Protein AF-A0A849AER4-F1 (afdb_monomer_lite)

Organism: NCBI:txid1656889

Sequence (154 aa):
MSVFVPHAPMLNRLFELQQADDAAIGHESLDRIARRVLQLAEAFENPLVVPVGDSAQRVLGAITLISRGTVEVSTWTCRVASREVLLVGTVAATTIEFETVAGILRSRGASGIYACALHVDTLDPLRDVDTLELIDSPIHNRLTVVDRRGMRPT

pLDDT: mean 76.46, std 18.58, range [28.78, 95.25]

Structure (mmCIF, N/CA/C/O backbone):
data_AF-A0A849AER4-F1
#
_entry.id   AF-A0A849AER4-F1
#
loop_
_atom_site.group_PDB
_atom_site.id
_atom_site.type_symbol
_atom_site.label_atom_id
_atom_site.label_alt_id
_atom_site.label_comp_id
_atom_site.label_asym_id
_atom_site.label_entity_id
_atom_site.label_seq_id
_atom_site.pdbx_PDB_ins_code
_atom_site.Cartn_x
_atom_site.Cartn_y
_atom_site.Cartn_z
_atom_site.occupancy
_atom_site.B_iso_or_equiv
_atom_site.auth_seq_id
_atom_site.auth_comp_id
_atom_site.auth_asym_id
_atom_site.auth_atom_id
_atom_site.pdbx_PDB_model_num
ATOM 1 N N . MET A 1 1 ? 45.397 -1.478 -18.396 1.00 40.09 1 MET A N 1
ATOM 2 C CA . MET A 1 1 ? 44.681 -2.768 -18.502 1.00 40.09 1 MET A CA 1
ATOM 3 C C . MET A 1 1 ? 43.238 -2.535 -18.097 1.00 40.09 1 MET A C 1
ATOM 5 O O . MET A 1 1 ? 42.965 -2.427 -16.911 1.00 40.09 1 MET A O 1
ATOM 9 N N . SER A 1 2 ? 42.339 -2.360 -19.064 1.00 41.19 2 SER A N 1
ATOM 10 C CA . SER A 1 2 ? 40.896 -2.326 -18.819 1.00 41.19 2 SER A CA 1
ATOM 11 C C . SER A 1 2 ? 40.394 -3.765 -18.755 1.00 41.19 2 SER A C 1
ATOM 13 O O . SER A 1 2 ? 40.481 -4.508 -19.731 1.00 41.19 2 SER A O 1
ATOM 15 N N . VAL A 1 3 ? 39.915 -4.181 -17.585 1.00 47.38 3 VAL A N 1
ATOM 16 C CA . VAL A 1 3 ? 39.224 -5.461 -17.435 1.00 47.38 3 VAL A CA 1
ATOM 17 C C . VAL A 1 3 ? 37.831 -5.270 -18.024 1.00 47.38 3 VAL A C 1
ATOM 19 O O . VAL A 1 3 ? 36.973 -4.634 -17.421 1.00 47.38 3 VAL A O 1
ATOM 22 N N . PHE A 1 4 ? 37.634 -5.754 -19.248 1.00 50.41 4 PHE A N 1
ATOM 23 C CA . PHE A 1 4 ? 36.305 -5.900 -19.824 1.00 50.41 4 PHE A CA 1
ATOM 24 C C . PHE A 1 4 ? 35.627 -7.036 -19.056 1.00 50.41 4 PHE A C 1
ATOM 26 O O . PHE A 1 4 ? 36.118 -8.163 -19.086 1.00 50.41 4 PHE A O 1
ATOM 33 N N . VAL A 1 5 ? 34.559 -6.732 -18.319 1.00 57.81 5 VAL A N 1
ATOM 34 C CA . VAL A 1 5 ? 33.720 -7.745 -17.670 1.00 57.81 5 VAL A CA 1
ATOM 35 C C . VAL A 1 5 ? 32.542 -8.003 -18.608 1.00 57.81 5 VAL A C 1
ATOM 37 O O . VAL A 1 5 ? 31.559 -7.262 -18.566 1.00 57.81 5 VAL A O 1
ATOM 40 N N . PRO A 1 6 ? 32.623 -8.991 -19.517 1.00 58.28 6 PRO A N 1
ATOM 41 C CA . PRO A 1 6 ? 31.433 -9.472 -20.186 1.00 58.28 6 PRO A CA 1
ATOM 42 C C . PRO A 1 6 ? 30.602 -10.213 -19.134 1.00 58.28 6 PRO A C 1
ATOM 44 O O . PRO A 1 6 ? 31.153 -10.908 -18.285 1.00 58.28 6 PRO A O 1
ATOM 47 N N . HIS A 1 7 ? 29.281 -10.085 -19.221 1.00 53.94 7 HIS A N 1
ATOM 48 C CA . HIS A 1 7 ? 28.282 -10.691 -18.335 1.00 53.94 7 HIS A CA 1
ATOM 49 C C . HIS A 1 7 ? 27.9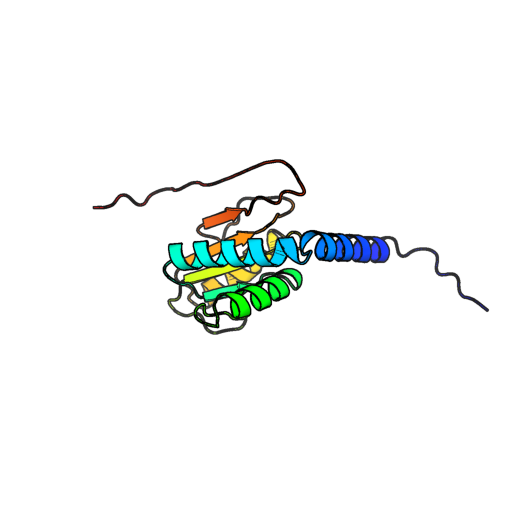82 -9.924 -17.049 1.00 53.94 7 HIS A C 1
ATOM 51 O O . HIS A 1 7 ? 28.506 -10.205 -15.976 1.00 53.94 7 HIS A O 1
ATOM 57 N N . ALA A 1 8 ? 26.959 -9.081 -17.133 1.00 58.62 8 ALA A N 1
ATOM 58 C CA . ALA A 1 8 ? 26.056 -8.939 -16.004 1.00 58.62 8 ALA A CA 1
ATOM 59 C C . ALA A 1 8 ? 24.593 -8.853 -16.488 1.00 58.62 8 ALA A C 1
ATOM 61 O O . ALA A 1 8 ? 23.925 -7.860 -16.230 1.00 58.62 8 ALA A O 1
ATOM 62 N N . PRO A 1 9 ? 24.062 -9.869 -17.205 1.00 66.75 9 PRO A N 1
ATOM 63 C CA . PRO A 1 9 ? 22.661 -9.872 -17.649 1.00 66.75 9 PRO A CA 1
ATOM 64 C C . PRO A 1 9 ? 21.676 -9.706 -16.481 1.00 66.75 9 PRO A C 1
ATOM 66 O O . PRO A 1 9 ? 20.639 -9.072 -16.629 1.00 66.75 9 PRO A O 1
ATOM 69 N N . MET A 1 10 ? 22.032 -10.204 -15.295 1.00 70.75 10 MET A N 1
ATOM 70 C CA . MET A 1 10 ? 21.258 -10.007 -14.067 1.00 70.75 10 MET A CA 1
ATOM 71 C C . MET A 1 10 ? 21.306 -8.557 -13.560 1.00 70.75 10 MET A C 1
ATOM 73 O O . MET A 1 10 ? 20.312 -8.045 -13.059 1.00 70.75 10 MET A O 1
ATOM 77 N N . LEU A 1 11 ? 22.442 -7.881 -13.726 1.00 71.06 11 LEU A N 1
ATOM 78 C CA . LEU A 1 11 ? 22.629 -6.489 -13.319 1.00 71.06 11 LEU A CA 1
ATOM 79 C C . LEU A 1 11 ? 21.927 -5.538 -14.298 1.00 71.06 11 LEU A C 1
ATOM 81 O O . LEU A 1 11 ? 21.280 -4.590 -13.873 1.00 71.06 11 LEU A O 1
ATOM 85 N N . ASN A 1 12 ? 21.967 -5.850 -15.596 1.00 74.06 12 ASN A N 1
ATOM 86 C CA . ASN A 1 12 ? 21.174 -5.156 -16.609 1.00 74.06 12 ASN A CA 1
ATOM 87 C C . ASN A 1 12 ? 19.675 -5.298 -16.326 1.00 74.06 12 ASN A C 1
ATOM 89 O O . ASN A 1 12 ? 18.966 -4.303 -16.358 1.00 74.06 12 ASN A O 1
ATOM 93 N N . ARG A 1 13 ? 19.210 -6.498 -15.950 1.00 70.19 13 ARG A N 1
ATOM 94 C CA . ARG A 1 13 ? 17.808 -6.713 -15.572 1.00 70.19 13 ARG A CA 1
ATOM 95 C C . ARG A 1 13 ? 17.407 -5.944 -14.310 1.00 70.19 13 ARG A C 1
ATOM 97 O O . ARG A 1 13 ? 16.299 -5.429 -14.246 1.00 70.19 13 ARG A O 1
ATOM 104 N N . LEU A 1 14 ? 18.304 -5.829 -13.327 1.00 70.56 14 LEU A N 1
ATOM 105 C CA . LEU A 1 14 ? 18.090 -4.964 -12.159 1.00 70.56 14 LEU A CA 1
ATOM 106 C C . LEU A 1 14 ? 17.954 -3.489 -12.560 1.00 70.56 14 LEU A C 1
ATOM 108 O O . LEU A 1 14 ? 17.042 -2.818 -12.089 1.00 70.56 14 LEU A O 1
ATOM 112 N N . PHE A 1 15 ? 18.811 -2.995 -13.457 1.00 73.38 15 PHE A N 1
ATOM 113 C CA . PHE A 1 15 ? 18.705 -1.625 -13.961 1.00 73.38 15 PHE A CA 1
ATOM 114 C C . PHE A 1 15 ? 17.438 -1.389 -14.788 1.00 73.38 15 PHE A C 1
ATOM 116 O O . PHE A 1 15 ? 16.834 -0.329 -14.663 1.00 73.38 15 PHE A O 1
ATOM 123 N N . GLU A 1 16 ? 17.017 -2.357 -15.602 1.00 73.50 16 GLU A N 1
ATOM 124 C CA . GLU A 1 16 ? 15.765 -2.291 -16.364 1.00 73.50 16 GLU A CA 1
ATOM 125 C C . GLU A 1 16 ? 14.548 -2.200 -15.435 1.00 73.50 16 GLU A C 1
ATOM 127 O O . GLU A 1 16 ? 13.683 -1.353 -15.651 1.00 73.50 16 GLU A O 1
ATOM 132 N N . LEU A 1 17 ? 14.510 -3.005 -14.365 1.00 66.12 17 LEU A N 1
ATOM 133 C CA . LEU A 1 17 ? 13.456 -2.939 -13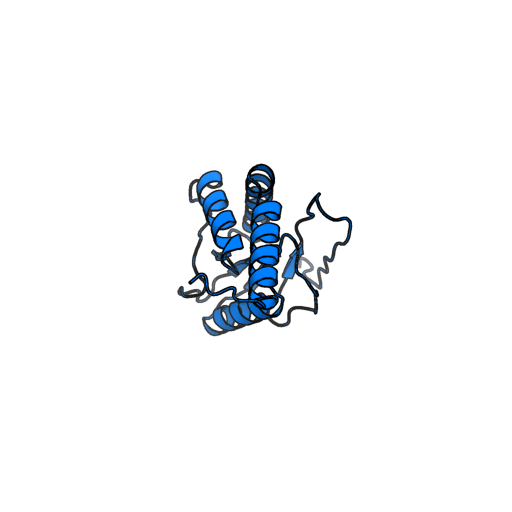.346 1.00 66.12 17 LEU A CA 1
ATOM 134 C C . LEU A 1 17 ? 13.462 -1.589 -12.618 1.00 66.12 17 LEU A C 1
ATOM 136 O O . LEU A 1 17 ? 12.420 -0.956 -12.483 1.00 66.12 17 LEU A O 1
ATOM 140 N N . GLN A 1 18 ? 14.640 -1.097 -12.227 1.00 68.44 18 GLN A N 1
ATOM 141 C CA . GLN A 1 1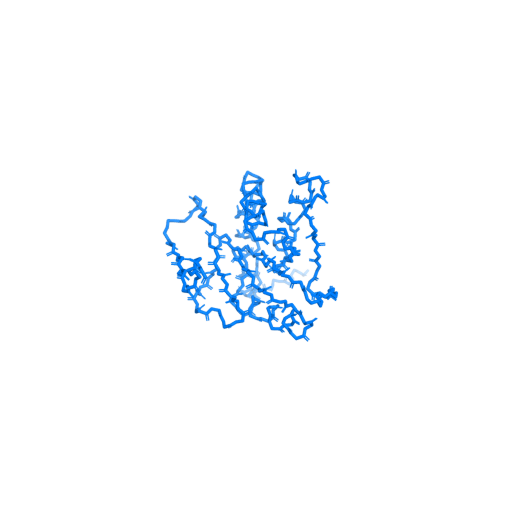8 ? 14.765 0.195 -11.553 1.00 68.44 18 GLN A CA 1
ATOM 142 C C . GLN A 1 18 ? 14.356 1.375 -12.454 1.00 68.44 18 GLN A C 1
ATOM 144 O O . GLN A 1 18 ? 13.734 2.328 -11.990 1.00 68.44 18 GLN A O 1
ATOM 149 N N . GLN A 1 19 ? 14.665 1.318 -13.753 1.00 72.69 19 GLN A N 1
ATOM 150 C CA . GLN A 1 19 ? 14.224 2.334 -14.712 1.00 72.69 19 GLN A CA 1
ATOM 151 C C . GLN A 1 19 ? 12.718 2.269 -14.979 1.00 72.69 19 GLN A C 1
ATOM 153 O O . GLN A 1 19 ? 12.090 3.318 -15.121 1.00 72.69 19 GLN A O 1
ATOM 158 N N . ALA A 1 20 ? 12.131 1.070 -15.038 1.00 65.88 20 ALA A N 1
ATOM 159 C CA . ALA A 1 20 ? 10.685 0.901 -15.164 1.00 65.88 20 ALA A CA 1
ATOM 160 C C . ALA A 1 20 ? 9.945 1.480 -13.946 1.00 65.88 20 ALA A C 1
ATOM 162 O O . ALA A 1 20 ? 8.944 2.178 -14.114 1.00 65.88 20 ALA A O 1
ATOM 163 N N . ASP A 1 21 ? 10.487 1.276 -12.744 1.00 61.88 21 ASP A N 1
ATOM 164 C CA . ASP A 1 21 ? 10.001 1.876 -11.500 1.00 61.88 21 ASP A CA 1
ATOM 165 C C . ASP A 1 21 ? 10.054 3.404 -11.528 1.00 61.88 21 ASP A C 1
ATOM 167 O O . ASP A 1 21 ? 9.051 4.079 -11.280 1.00 61.88 21 ASP A O 1
ATOM 171 N N . ASP A 1 22 ? 11.217 3.965 -11.867 1.00 66.38 22 ASP A N 1
ATOM 172 C CA . ASP A 1 22 ? 11.402 5.414 -11.945 1.00 66.38 22 ASP A CA 1
ATOM 173 C C . ASP A 1 22 ? 10.484 6.042 -13.012 1.00 66.38 22 ASP A C 1
ATOM 175 O O . ASP A 1 22 ? 9.929 7.121 -12.795 1.00 66.38 22 ASP A O 1
ATOM 179 N N . ALA A 1 23 ? 10.265 5.356 -14.140 1.00 65.06 23 ALA A N 1
ATOM 180 C CA . ALA A 1 23 ? 9.360 5.799 -15.200 1.00 65.06 23 ALA A CA 1
ATOM 181 C C . ALA A 1 23 ? 7.877 5.711 -14.794 1.00 65.06 23 ALA A C 1
ATOM 183 O O . ALA A 1 23 ? 7.096 6.618 -15.095 1.00 65.06 23 ALA A O 1
ATOM 184 N N . ALA A 1 24 ? 7.474 4.651 -14.087 1.00 59.94 24 ALA A N 1
ATOM 185 C CA . ALA A 1 24 ? 6.105 4.477 -13.605 1.00 59.94 24 ALA A CA 1
ATOM 186 C C . ALA A 1 24 ? 5.735 5.502 -12.519 1.00 59.94 24 ALA A C 1
ATOM 188 O O . ALA A 1 24 ? 4.588 5.954 -12.446 1.00 59.94 24 ALA A O 1
ATOM 189 N N . ILE A 1 25 ? 6.720 5.912 -11.716 1.00 60.75 25 ILE A N 1
ATOM 190 C CA . ILE A 1 25 ? 6.593 6.890 -10.627 1.00 60.75 25 ILE A CA 1
ATOM 191 C C . ILE A 1 25 ? 7.096 8.269 -11.088 1.00 60.75 25 ILE A C 1
ATOM 193 O O . ILE A 1 25 ? 7.642 9.059 -10.316 1.00 60.75 25 ILE A O 1
ATOM 197 N N . GLY A 1 26 ? 6.893 8.595 -12.367 1.00 65.62 26 GLY A N 1
ATOM 198 C CA . GLY A 1 26 ? 7.049 9.963 -12.849 1.00 65.62 26 GLY A CA 1
ATOM 199 C C . GLY A 1 26 ? 6.229 10.952 -12.006 1.00 65.62 26 GLY A C 1
ATOM 200 O O . GLY A 1 26 ? 5.210 10.598 -11.406 1.00 65.62 26 GLY A O 1
ATOM 201 N N . HIS A 1 27 ? 6.664 12.213 -11.956 1.00 59.72 27 HIS A N 1
ATOM 202 C CA . HIS A 1 27 ? 6.132 13.204 -11.011 1.00 59.72 27 HIS A CA 1
ATOM 203 C C . HIS A 1 27 ? 4.607 13.416 -11.119 1.00 59.72 27 HIS A C 1
ATOM 205 O O . HIS A 1 27 ? 3.924 13.496 -10.101 1.00 59.72 27 HIS A O 1
ATOM 211 N N . GLU A 1 28 ? 4.053 13.424 -12.336 1.00 61.31 28 GLU A N 1
ATOM 212 C CA . GLU A 1 28 ? 2.602 13.553 -12.560 1.00 61.31 28 GLU A CA 1
ATOM 213 C C . GLU A 1 28 ? 1.814 12.314 -12.107 1.00 61.31 28 GLU A C 1
ATOM 215 O O . GLU A 1 28 ? 0.696 12.423 -11.599 1.00 61.31 28 GLU A O 1
ATOM 220 N N . SER A 1 29 ? 2.400 11.122 -12.236 1.00 75.94 29 SER A N 1
ATOM 221 C CA . SER A 1 29 ? 1.789 9.887 -11.742 1.00 75.94 29 SER A CA 1
ATOM 222 C C . SER A 1 29 ? 1.777 9.847 -10.216 1.00 75.94 29 SER A C 1
ATOM 224 O O . SER A 1 29 ? 0.788 9.397 -9.641 1.00 75.94 29 SER A O 1
ATOM 226 N N . LEU A 1 30 ? 2.820 10.366 -9.563 1.00 82.31 30 LEU A N 1
ATOM 227 C CA . LEU A 1 30 ? 2.968 10.364 -8.107 1.00 82.31 30 LEU A CA 1
ATOM 228 C C . LEU A 1 30 ? 1.829 11.114 -7.388 1.00 82.31 30 LEU A C 1
ATOM 230 O O . LEU A 1 30 ? 1.240 10.558 -6.463 1.00 82.31 30 LEU A O 1
ATOM 234 N N . ASP A 1 31 ? 1.488 12.338 -7.815 1.00 84.94 31 ASP A N 1
ATOM 235 C CA . ASP A 1 31 ? 0.403 13.131 -7.199 1.00 84.94 31 ASP A CA 1
ATOM 236 C C . ASP A 1 31 ? -0.951 12.423 -7.334 1.00 84.94 31 ASP A C 1
ATOM 238 O O . ASP A 1 31 ? -1.689 12.273 -6.359 1.00 84.94 31 ASP A O 1
ATOM 242 N N . ARG A 1 32 ? -1.251 11.898 -8.524 1.00 83.62 32 ARG A N 1
ATOM 243 C CA . ARG A 1 32 ? -2.490 11.156 -8.773 1.00 83.62 32 ARG A CA 1
ATOM 244 C C . ARG A 1 32 ? -2.584 9.884 -7.930 1.00 83.62 32 ARG A C 1
ATOM 246 O O . ARG A 1 32 ? -3.641 9.621 -7.358 1.00 83.62 32 ARG A O 1
ATOM 253 N N . ILE A 1 33 ? -1.504 9.104 -7.850 1.00 86.06 33 ILE A N 1
ATOM 254 C CA . ILE A 1 33 ? -1.451 7.888 -7.026 1.00 86.06 33 ILE A CA 1
ATOM 255 C C . ILE A 1 33 ? -1.676 8.255 -5.564 1.00 86.06 33 ILE A C 1
ATOM 257 O O . ILE A 1 33 ? -2.538 7.671 -4.915 1.00 86.06 33 ILE A O 1
ATOM 261 N N . ALA A 1 34 ? -0.962 9.263 -5.063 1.00 90.50 34 ALA A N 1
ATOM 262 C CA . ALA A 1 34 ? -1.108 9.717 -3.690 1.00 90.50 34 ALA A CA 1
ATOM 263 C C . ALA A 1 34 ? -2.548 10.160 -3.391 1.00 90.50 34 ALA A C 1
ATOM 265 O O . ALA A 1 34 ? -3.125 9.712 -2.406 1.00 90.50 34 ALA A O 1
ATOM 266 N N . ARG A 1 35 ? -3.187 10.947 -4.269 1.00 91.12 35 ARG A N 1
ATOM 267 C CA . ARG A 1 35 ? -4.606 11.323 -4.118 1.00 91.12 35 ARG A CA 1
ATOM 268 C C . ARG A 1 35 ? -5.539 10.121 -4.109 1.00 91.12 35 ARG A C 1
ATOM 270 O O . ARG A 1 35 ? -6.493 10.106 -3.338 1.00 91.12 35 ARG A O 1
ATOM 277 N N . ARG A 1 36 ? -5.281 9.115 -4.946 1.00 89.62 36 ARG A N 1
ATOM 278 C CA . ARG A 1 36 ? -6.092 7.895 -4.962 1.00 89.62 36 ARG A CA 1
ATOM 279 C C . ARG A 1 36 ? -5.934 7.099 -3.669 1.00 89.62 36 ARG A C 1
ATOM 281 O O . ARG A 1 36 ? -6.932 6.630 -3.133 1.00 89.62 36 ARG A O 1
ATOM 288 N N . VAL A 1 37 ? -4.715 7.001 -3.139 1.00 91.19 37 VAL A N 1
ATOM 289 C CA . VAL A 1 37 ? -4.471 6.396 -1.824 1.00 91.19 37 VAL A CA 1
ATOM 290 C C . VAL A 1 37 ? -5.187 7.174 -0.722 1.00 91.19 37 VAL A C 1
ATOM 292 O O . VAL A 1 37 ? -5.793 6.548 0.136 1.00 91.19 37 VAL A O 1
ATOM 295 N N . LEU A 1 38 ? -5.196 8.510 -0.762 1.00 92.94 38 LEU A N 1
ATOM 296 C CA . LEU A 1 38 ? -5.937 9.325 0.210 1.00 92.94 38 LEU A CA 1
ATOM 297 C C . LEU A 1 38 ? -7.446 9.058 0.170 1.00 92.94 38 LEU A C 1
ATOM 299 O O . LEU A 1 38 ? -8.051 8.872 1.217 1.00 92.94 38 LEU A O 1
ATOM 303 N N . GLN A 1 39 ? -8.041 8.960 -1.022 1.00 91.38 39 GLN A N 1
ATOM 304 C CA . GLN A 1 39 ? -9.458 8.598 -1.162 1.00 91.38 39 GLN A CA 1
ATOM 305 C C . GLN A 1 39 ? -9.767 7.219 -0.568 1.00 91.38 39 GLN A C 1
ATOM 307 O O . GLN A 1 39 ? -10.813 7.031 0.046 1.00 91.38 39 GLN A O 1
ATOM 312 N N . LEU A 1 40 ? -8.871 6.247 -0.763 1.00 89.50 40 LEU A N 1
ATOM 313 C CA . LEU A 1 40 ? -9.018 4.914 -0.178 1.00 89.50 40 LEU A CA 1
ATOM 314 C C . LEU A 1 40 ? -8.826 4.945 1.337 1.00 89.50 40 LEU A C 1
ATOM 316 O O . LEU A 1 40 ? -9.586 4.304 2.051 1.00 89.50 40 LEU A O 1
ATOM 320 N N . ALA A 1 41 ? -7.860 5.718 1.833 1.00 91.44 41 ALA A N 1
ATOM 321 C CA . ALA A 1 41 ? -7.667 5.904 3.262 1.00 91.44 41 ALA A CA 1
ATOM 322 C C . ALA A 1 41 ? -8.931 6.488 3.909 1.00 91.44 41 ALA A C 1
ATOM 324 O O . ALA A 1 41 ? -9.391 5.956 4.908 1.00 91.44 41 ALA A O 1
ATOM 325 N N . GLU A 1 42 ? -9.554 7.501 3.305 1.00 91.56 42 GLU A N 1
ATOM 326 C CA . GLU A 1 42 ? -10.834 8.046 3.777 1.00 91.56 42 GLU A CA 1
ATOM 327 C C . GLU A 1 42 ? -11.967 7.007 3.729 1.00 91.56 42 GLU A C 1
ATOM 329 O O . GLU A 1 42 ? -12.745 6.901 4.676 1.00 91.56 42 GLU A O 1
ATOM 334 N N . ALA A 1 43 ? -12.052 6.217 2.652 1.00 88.56 43 ALA A N 1
ATOM 335 C CA . ALA A 1 43 ? -13.069 5.175 2.496 1.00 88.56 43 ALA A CA 1
ATOM 336 C C . ALA A 1 43 ? -12.940 4.033 3.520 1.00 88.56 43 ALA A C 1
ATOM 338 O O . ALA A 1 43 ? -13.943 3.405 3.850 1.00 88.56 43 ALA A O 1
ATOM 339 N N . PHE A 1 44 ? -11.728 3.791 4.023 1.00 86.06 44 PHE A N 1
ATOM 340 C CA . PHE A 1 44 ? -11.418 2.822 5.077 1.00 86.06 44 PHE A CA 1
ATOM 341 C C . PHE A 1 44 ? -11.239 3.488 6.452 1.00 86.06 44 PHE A C 1
ATOM 343 O O . PHE A 1 44 ? -10.479 3.007 7.281 1.00 86.06 44 PHE A O 1
ATOM 350 N N . GLU A 1 45 ? -11.890 4.631 6.688 1.00 90.75 45 GLU A N 1
ATOM 351 C CA . GLU A 1 45 ? -11.915 5.305 7.997 1.00 90.75 45 GLU A CA 1
ATOM 352 C C . GLU A 1 45 ? -10.527 5.714 8.547 1.00 90.75 45 GLU A C 1
ATOM 354 O O . GLU A 1 45 ? -10.309 5.797 9.754 1.00 90.75 45 GLU A O 1
ATOM 359 N N . ASN A 1 46 ? -9.604 6.078 7.653 1.00 91.31 46 ASN A N 1
ATOM 360 C CA . ASN A 1 46 ? -8.218 6.494 7.916 1.00 91.31 46 ASN A CA 1
ATOM 361 C C . ASN A 1 46 ? -7.347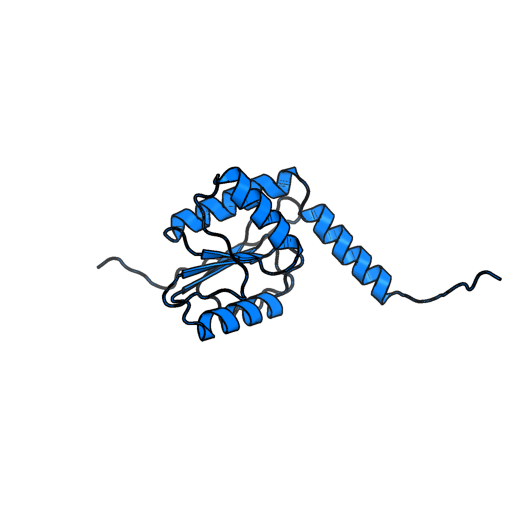 5.393 8.558 1.00 91.31 46 ASN A C 1
ATOM 363 O O . ASN A 1 46 ? -6.858 5.556 9.684 1.00 91.31 46 ASN A O 1
ATOM 367 N N . PRO A 1 47 ? -7.086 4.288 7.834 1.00 93.44 47 PRO A N 1
ATOM 368 C CA . PRO A 1 47 ? -6.216 3.222 8.305 1.00 93.44 47 PRO A CA 1
ATOM 369 C C . PRO A 1 47 ? -4.759 3.698 8.372 1.00 93.44 47 PRO A C 1
ATOM 371 O O . PRO A 1 47 ? -4.368 4.703 7.771 1.00 93.44 47 PRO A O 1
ATOM 374 N N . LEU A 1 48 ? -3.918 2.927 9.062 1.00 95.06 48 LEU A N 1
ATOM 375 C CA . LEU A 1 48 ? -2.475 3.144 9.039 1.00 95.06 48 LEU A CA 1
ATOM 376 C C . LEU A 1 48 ? -1.929 2.831 7.641 1.00 95.06 48 LEU A C 1
ATOM 378 O O . LEU A 1 48 ? -2.044 1.699 7.178 1.00 95.06 48 LEU A O 1
ATOM 382 N N . VAL A 1 49 ? -1.299 3.795 6.974 1.00 95.00 49 VAL A N 1
ATOM 383 C CA . VAL A 1 49 ? -0.746 3.578 5.631 1.00 95.00 49 VAL A CA 1
ATOM 384 C C . VAL A 1 49 ? 0.679 3.039 5.723 1.00 95.00 49 VAL A C 1
ATOM 386 O O . VAL A 1 49 ? 1.544 3.650 6.355 1.00 95.00 49 VAL A O 1
ATOM 389 N N . VAL A 1 50 ? 0.939 1.907 5.067 1.00 94.81 50 VAL A N 1
ATOM 390 C CA . VAL A 1 50 ? 2.240 1.224 5.082 1.00 94.81 50 VAL A CA 1
ATOM 391 C C . VAL A 1 50 ? 2.725 0.981 3.648 1.00 94.81 50 VAL A C 1
ATOM 393 O O . VAL A 1 50 ? 2.025 0.325 2.877 1.00 94.81 50 VAL A O 1
ATOM 396 N N . PRO A 1 51 ? 3.916 1.471 3.256 1.00 93.62 51 PRO A N 1
ATOM 397 C CA . PRO A 1 51 ? 4.460 1.210 1.931 1.00 93.62 51 PRO A CA 1
ATOM 398 C C . PRO A 1 51 ? 5.015 -0.220 1.833 1.00 93.62 51 PRO A C 1
ATOM 400 O O . PRO A 1 51 ? 5.630 -0.733 2.772 1.00 93.62 51 PRO A O 1
ATOM 403 N N . VAL A 1 52 ? 4.850 -0.832 0.663 1.00 91.00 52 VAL A N 1
ATOM 404 C CA . VAL A 1 52 ? 5.418 -2.126 0.272 1.00 91.00 52 VAL A CA 1
ATOM 405 C C . VAL A 1 52 ? 6.416 -1.883 -0.862 1.00 91.00 52 VAL A C 1
ATOM 407 O O . VAL A 1 52 ? 6.039 -1.468 -1.959 1.00 91.00 52 VAL A O 1
ATOM 410 N N . GLY A 1 53 ? 7.699 -2.112 -0.574 1.00 86.00 53 GLY A N 1
ATOM 411 C CA . GLY A 1 53 ? 8.814 -1.830 -1.484 1.00 86.00 53 GLY A CA 1
ATOM 412 C C . GLY A 1 53 ? 9.294 -0.371 -1.455 1.00 86.00 53 GLY A C 1
ATOM 413 O O . GLY A 1 53 ? 8.609 0.535 -0.971 1.00 86.00 53 GLY A O 1
ATOM 414 N N . ASP A 1 54 ? 10.497 -0.132 -1.979 1.00 84.25 54 ASP A N 1
ATOM 415 C CA . ASP A 1 54 ? 11.162 1.183 -1.937 1.00 84.25 54 ASP A CA 1
ATOM 416 C C . ASP A 1 54 ? 10.430 2.235 -2.777 1.00 84.25 54 ASP A C 1
ATOM 418 O O . ASP A 1 54 ? 10.250 3.385 -2.370 1.00 84.25 54 ASP A O 1
ATOM 422 N N . SER A 1 55 ? 9.924 1.816 -3.930 1.00 82.25 55 SER A N 1
ATOM 423 C CA . SER A 1 55 ? 9.138 2.634 -4.845 1.00 82.25 55 SER A CA 1
ATOM 424 C C . SER A 1 55 ? 7.865 3.197 -4.188 1.00 82.25 55 SER A C 1
ATOM 426 O O . SER A 1 55 ? 7.530 4.374 -4.362 1.00 82.25 55 SER A O 1
ATOM 428 N N . ALA A 1 56 ? 7.210 2.428 -3.312 1.00 87.94 56 ALA A N 1
ATOM 429 C CA . ALA A 1 56 ? 6.055 2.903 -2.552 1.00 87.94 56 ALA A CA 1
ATOM 430 C C . ALA A 1 56 ? 6.409 3.913 -1.447 1.00 87.94 56 ALA A C 1
ATOM 432 O O . ALA A 1 56 ? 5.571 4.739 -1.079 1.00 87.94 56 ALA A O 1
ATOM 433 N N . GLN A 1 57 ? 7.649 3.926 -0.943 1.00 89.75 57 GLN A N 1
ATOM 434 C CA . GLN A 1 57 ? 8.077 4.938 0.033 1.00 89.75 57 GLN A CA 1
ATOM 435 C C . GLN A 1 57 ? 8.050 6.348 -0.573 1.00 89.75 57 GLN A C 1
ATOM 437 O O . GLN A 1 57 ? 7.742 7.321 0.116 1.00 89.75 57 GLN A O 1
ATOM 442 N N . ARG A 1 58 ? 8.298 6.472 -1.883 1.00 88.44 58 ARG A N 1
ATOM 443 C CA . ARG A 1 58 ? 8.179 7.754 -2.593 1.00 88.44 58 ARG A CA 1
ATOM 444 C C . ARG A 1 58 ? 6.731 8.240 -2.632 1.00 88.44 58 ARG A C 1
ATOM 446 O O . ARG A 1 58 ? 6.469 9.418 -2.391 1.00 88.44 58 ARG A O 1
ATOM 453 N N . VAL A 1 59 ? 5.790 7.325 -2.873 1.00 89.00 59 VAL A N 1
ATOM 454 C CA . VAL A 1 59 ? 4.346 7.606 -2.816 1.00 89.00 59 VAL A CA 1
ATOM 455 C C . VAL A 1 59 ? 3.950 8.063 -1.410 1.00 89.00 59 VAL A C 1
ATOM 457 O O . VAL A 1 59 ? 3.215 9.038 -1.273 1.00 89.00 59 VAL A O 1
ATOM 460 N N . LEU A 1 60 ? 4.498 7.439 -0.363 1.00 91.12 60 LEU A N 1
ATOM 461 C CA . LEU A 1 60 ? 4.274 7.842 1.029 1.00 91.12 60 LEU A CA 1
ATOM 462 C C . LEU A 1 60 ? 4.702 9.292 1.305 1.00 91.12 60 LEU A C 1
ATOM 464 O O . LEU A 1 60 ? 3.991 10.037 1.984 1.00 91.12 60 LEU A O 1
ATOM 468 N N . GLY A 1 61 ? 5.842 9.713 0.749 1.00 90.62 61 GLY A N 1
ATOM 469 C CA . GLY A 1 61 ? 6.302 11.100 0.829 1.00 90.62 61 GLY A CA 1
ATOM 470 C C . GLY A 1 61 ? 5.298 12.080 0.213 1.00 90.62 61 GLY A C 1
ATOM 471 O O . GLY A 1 61 ? 4.961 13.093 0.828 1.00 90.62 61 GLY A O 1
ATOM 472 N N . ALA A 1 62 ? 4.748 11.747 -0.959 1.00 91.38 62 ALA A N 1
ATOM 473 C CA . ALA A 1 62 ? 3.707 12.547 -1.603 1.00 91.38 62 ALA A CA 1
ATOM 474 C C . ALA A 1 62 ? 2.395 12.570 -0.804 1.00 91.38 62 ALA A C 1
ATOM 476 O O . ALA A 1 62 ? 1.815 13.638 -0.619 1.00 91.38 62 ALA A O 1
ATOM 477 N N . ILE A 1 63 ? 1.955 11.425 -0.272 1.00 92.75 63 ILE A N 1
ATOM 478 C CA . ILE A 1 63 ? 0.777 11.316 0.608 1.00 92.75 63 ILE A CA 1
ATOM 479 C C . ILE A 1 63 ? 0.934 12.232 1.819 1.00 92.75 63 ILE A C 1
ATOM 481 O O . ILE A 1 63 ? 0.020 12.989 2.144 1.00 92.75 63 ILE A O 1
ATOM 485 N N . THR A 1 64 ? 2.099 12.205 2.465 1.00 92.81 64 THR A N 1
ATOM 486 C CA . THR A 1 64 ? 2.381 13.023 3.651 1.00 92.81 64 THR A CA 1
ATOM 487 C C . THR A 1 64 ? 2.294 14.513 3.318 1.00 92.81 64 THR A C 1
ATOM 489 O O . THR A 1 64 ? 1.666 15.281 4.047 1.00 92.81 64 THR A O 1
ATOM 492 N N . LEU A 1 65 ? 2.865 14.919 2.178 1.00 91.88 65 LEU A N 1
ATOM 493 C CA . LEU A 1 65 ? 2.839 16.306 1.718 1.00 91.88 65 LEU A CA 1
ATOM 494 C C . LEU A 1 65 ? 1.417 16.777 1.369 1.00 91.88 65 LEU A C 1
ATOM 496 O O . LEU A 1 65 ? 0.998 17.848 1.806 1.00 91.88 65 LEU A O 1
ATOM 500 N N . ILE A 1 66 ? 0.668 15.980 0.601 1.00 92.38 66 ILE A N 1
ATOM 501 C CA . ILE A 1 66 ? -0.674 16.335 0.113 1.00 92.38 66 ILE A CA 1
ATOM 502 C C . ILE A 1 66 ? -1.695 16.334 1.255 1.00 92.38 66 ILE A C 1
ATOM 504 O O . ILE A 1 66 ? -2.505 17.256 1.348 1.00 92.38 66 ILE A O 1
ATOM 508 N N . SER A 1 67 ? -1.637 15.337 2.141 1.00 92.19 67 SER A N 1
ATOM 509 C CA . SER A 1 67 ? -2.525 15.235 3.308 1.00 92.19 67 SER A CA 1
ATOM 510 C C . SER A 1 67 ? -2.204 16.252 4.399 1.00 92.19 67 SER A C 1
ATOM 512 O O . SER A 1 67 ? -3.004 16.453 5.304 1.00 92.19 67 SER A O 1
ATOM 514 N N . ARG A 1 68 ? -1.033 16.903 4.341 1.00 91.69 68 ARG A N 1
ATOM 515 C CA . ARG A 1 68 ? -0.517 17.760 5.421 1.00 91.69 68 ARG A CA 1
ATOM 516 C C . ARG A 1 68 ? -0.416 17.009 6.756 1.00 91.69 68 ARG A C 1
ATOM 518 O O . ARG A 1 68 ? -0.606 17.600 7.816 1.00 91.69 68 ARG A O 1
ATOM 525 N N . GLY A 1 69 ? -0.127 15.709 6.692 1.00 86.94 69 GLY A N 1
ATOM 526 C CA . GLY A 1 69 ? 0.027 14.838 7.857 1.00 86.94 69 GLY A CA 1
ATOM 527 C C . GLY A 1 69 ? -1.281 14.383 8.509 1.00 86.94 69 GLY A C 1
ATOM 528 O O . GLY A 1 69 ? -1.230 13.866 9.621 1.00 86.94 69 GLY A O 1
ATOM 529 N N . THR A 1 70 ? -2.443 14.562 7.867 1.00 88.19 70 THR A N 1
ATOM 530 C CA . THR A 1 70 ? -3.715 14.035 8.400 1.00 88.19 70 THR A CA 1
ATOM 531 C C . THR A 1 70 ? -3.811 12.517 8.304 1.00 88.19 70 THR A C 1
ATOM 533 O O . THR A 1 70 ? -4.512 11.901 9.101 1.00 88.19 70 THR A O 1
ATOM 536 N N . VAL A 1 71 ? -3.100 11.915 7.349 1.00 90.56 71 VAL A N 1
ATOM 537 C CA . VAL A 1 71 ? -3.012 10.464 7.201 1.00 90.56 71 VAL A CA 1
ATOM 538 C C . VAL A 1 71 ? -1.796 9.954 7.952 1.00 90.56 71 VAL A C 1
ATOM 540 O O . VAL A 1 71 ? -0.673 10.417 7.735 1.00 90.56 71 VAL A O 1
ATOM 543 N N . GLU A 1 72 ? -2.022 8.980 8.828 1.00 93.31 72 GLU A N 1
ATOM 544 C CA . GLU A 1 72 ? -0.941 8.340 9.557 1.00 93.31 72 GLU A CA 1
ATOM 545 C C . GLU A 1 72 ? -0.207 7.352 8.652 1.00 93.31 72 GLU A C 1
ATOM 547 O O . GLU A 1 72 ? -0.795 6.445 8.061 1.00 93.31 72 GLU A O 1
ATOM 552 N N . VAL A 1 73 ? 1.104 7.536 8.562 1.00 91.50 73 VAL A N 1
ATOM 553 C CA . VAL A 1 73 ? 1.998 6.744 7.724 1.00 91.50 73 VAL A CA 1
ATOM 554 C C . VAL A 1 73 ? 3.024 6.035 8.597 1.00 91.50 73 VAL A C 1
ATOM 556 O O . VAL A 1 73 ? 3.510 6.596 9.582 1.00 91.50 73 VAL A O 1
ATOM 559 N N . SER A 1 74 ? 3.379 4.796 8.263 1.00 92.00 74 SER A N 1
ATOM 560 C CA . SER A 1 74 ? 4.383 4.051 9.023 1.00 92.00 74 SER A CA 1
ATOM 561 C C . SER A 1 74 ? 5.082 2.977 8.202 1.00 92.00 74 SER A C 1
ATOM 563 O O . SER A 1 74 ? 4.723 2.705 7.063 1.00 92.00 74 SER A O 1
ATOM 565 N N . THR A 1 75 ? 6.100 2.356 8.790 1.00 89.56 75 THR A N 1
ATOM 566 C CA . THR A 1 75 ? 6.771 1.183 8.229 1.00 89.56 75 THR A CA 1
ATOM 567 C C . THR A 1 75 ? 6.117 -0.093 8.749 1.00 89.56 75 THR A C 1
ATOM 569 O O . THR A 1 75 ? 5.548 -0.121 9.839 1.00 89.56 75 THR A O 1
ATOM 572 N N . TRP A 1 76 ? 6.275 -1.203 8.030 1.00 83.88 76 TRP A N 1
ATOM 573 C CA . TRP A 1 76 ? 5.775 -2.516 8.465 1.00 83.88 76 TRP A CA 1
ATOM 574 C C . TRP A 1 76 ? 6.403 -3.009 9.784 1.00 83.88 76 TRP A C 1
ATOM 576 O O . TRP A 1 76 ? 5.922 -3.957 10.406 1.00 83.88 76 TRP A O 1
ATOM 586 N N . THR A 1 77 ? 7.478 -2.358 10.242 1.00 85.12 77 THR A N 1
ATOM 587 C CA . THR A 1 77 ? 8.153 -2.657 11.505 1.00 85.12 77 THR A CA 1
ATOM 588 C C . THR A 1 77 ? 7.494 -2.013 12.728 1.00 85.12 77 THR A C 1
ATOM 590 O O . THR A 1 77 ? 7.924 -2.318 13.843 1.00 85.12 77 THR A O 1
ATOM 593 N N . CYS A 1 78 ? 6.455 -1.190 12.577 1.00 84.56 78 CYS A N 1
ATOM 594 C CA . CYS A 1 78 ? 5.798 -0.521 13.698 1.00 84.56 78 CYS A CA 1
ATOM 595 C C . CYS A 1 78 ? 4.826 -1.429 14.480 1.00 84.56 78 CYS A C 1
ATOM 597 O O . CYS A 1 78 ? 4.612 -2.604 14.155 1.00 84.56 78 CYS A O 1
ATOM 599 N N . ARG A 1 79 ? 4.267 -0.881 15.567 1.00 84.50 79 ARG A N 1
ATOM 600 C CA . ARG A 1 79 ? 3.233 -1.528 16.384 1.00 84.50 79 ARG A CA 1
ATOM 601 C C . ARG A 1 79 ? 1.853 -1.181 15.823 1.00 84.50 79 ARG A C 1
ATOM 603 O O . ARG A 1 79 ? 1.546 -0.008 15.659 1.00 84.50 79 ARG A O 1
ATOM 610 N N . VAL A 1 80 ? 1.026 -2.202 15.594 1.00 88.75 80 VAL A N 1
ATOM 611 C CA . VAL A 1 80 ? -0.217 -2.085 14.799 1.00 88.75 80 VAL A CA 1
ATOM 612 C C . VAL A 1 80 ? -1.451 -2.626 15.527 1.00 88.75 80 VAL A C 1
ATOM 614 O O . VAL A 1 80 ? -2.538 -2.653 14.970 1.00 88.75 80 VAL A O 1
ATOM 617 N N . ALA A 1 81 ? -1.295 -3.080 16.772 1.00 88.88 81 ALA A N 1
ATOM 618 C CA . ALA A 1 81 ? -2.335 -3.796 17.506 1.00 88.88 81 ALA A CA 1
ATOM 619 C C . ALA A 1 81 ? -3.713 -3.103 17.441 1.00 88.88 81 ALA A C 1
ATOM 621 O O . ALA A 1 81 ? -3.844 -1.946 17.840 1.00 88.88 81 ALA A O 1
ATOM 622 N N . SER A 1 82 ? -4.711 -3.851 16.967 1.00 89.00 82 SER A N 1
ATOM 623 C CA . SER A 1 82 ? -6.111 -3.455 16.778 1.00 89.00 82 SER A CA 1
ATOM 624 C C . SER A 1 82 ? -6.335 -2.306 15.793 1.00 89.00 82 SER A C 1
ATOM 626 O O . SER A 1 82 ? -7.277 -1.534 15.961 1.00 89.00 82 SER A O 1
ATOM 628 N N . ARG A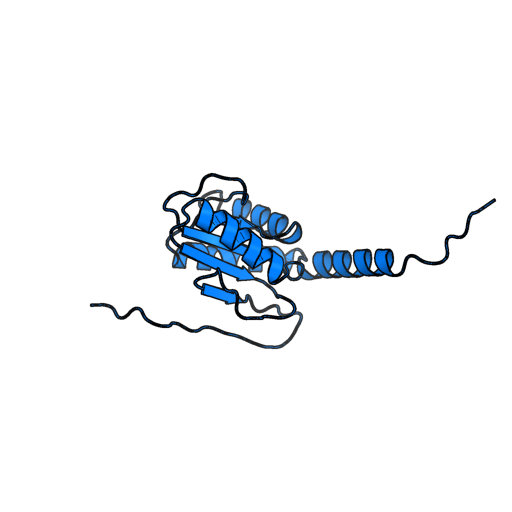 1 83 ? -5.468 -2.169 14.785 1.00 91.50 83 ARG A N 1
ATOM 629 C CA . ARG A 1 83 ? -5.601 -1.151 13.739 1.00 91.50 83 ARG A CA 1
ATOM 630 C C . ARG A 1 83 ? -5.802 -1.767 12.370 1.00 91.50 83 ARG A C 1
ATOM 632 O O . ARG A 1 83 ? -5.203 -2.794 12.048 1.00 91.50 83 ARG A O 1
ATOM 639 N N . GLU A 1 84 ? -6.583 -1.080 11.554 1.00 93.94 84 GLU A N 1
ATOM 640 C CA . GLU A 1 84 ? -6.640 -1.337 10.125 1.00 93.94 84 GLU A CA 1
ATOM 641 C C . GLU A 1 84 ? -5.408 -0.759 9.432 1.00 93.94 84 GLU A C 1
ATOM 643 O O . GLU A 1 84 ? -4.871 0.281 9.834 1.00 93.94 84 GLU A O 1
ATOM 648 N N . VAL A 1 85 ? -4.949 -1.455 8.397 1.00 95.19 85 VAL A N 1
ATOM 649 C CA . VAL A 1 85 ? -3.760 -1.093 7.630 1.00 95.19 85 VAL A CA 1
ATOM 650 C C . VAL A 1 85 ? -4.104 -1.024 6.156 1.00 95.19 85 VAL A C 1
ATOM 652 O O . VAL A 1 85 ? -4.732 -1.935 5.624 1.00 95.19 85 VAL A O 1
ATOM 655 N N . LEU A 1 86 ? -3.629 0.022 5.488 1.00 95.25 86 LEU A N 1
ATOM 656 C CA . LEU A 1 86 ? -3.632 0.127 4.037 1.00 95.25 86 LEU A CA 1
ATOM 657 C C . LEU A 1 86 ? -2.205 -0.033 3.511 1.00 95.25 86 LEU A C 1
ATOM 659 O O . LEU A 1 86 ? -1.364 0.855 3.661 1.00 95.25 86 LEU A O 1
ATOM 663 N N . LEU A 1 87 ? -1.945 -1.173 2.883 1.00 94.00 87 LEU A N 1
ATOM 664 C CA . LEU A 1 87 ? -0.717 -1.452 2.156 1.00 94.00 87 LEU A CA 1
ATOM 665 C C . LEU A 1 87 ? -0.713 -0.688 0.838 1.00 94.00 87 LEU A C 1
ATOM 667 O O . LEU A 1 87 ? -1.675 -0.750 0.075 1.00 94.00 87 LEU A O 1
ATOM 671 N N . VAL A 1 88 ? 0.381 0.002 0.545 1.00 92.38 88 VAL A N 1
ATOM 672 C CA . VAL A 1 88 ? 0.559 0.741 -0.708 1.00 92.38 88 VAL A CA 1
ATOM 673 C C . VAL A 1 88 ? 1.748 0.158 -1.442 1.00 92.38 88 VAL A C 1
ATOM 675 O O . VAL A 1 88 ? 2.863 0.230 -0.941 1.00 92.38 88 VAL A O 1
ATOM 678 N N . GLY A 1 89 ? 1.524 -0.396 -2.628 1.00 88.06 89 GLY A N 1
ATOM 679 C CA . GLY A 1 89 ? 2.581 -0.867 -3.520 1.00 88.06 89 GLY A CA 1
ATOM 680 C C . GLY A 1 89 ? 2.574 -0.145 -4.862 1.00 88.06 89 GLY A C 1
ATOM 681 O O . GLY A 1 89 ? 1.673 0.621 -5.203 1.00 88.06 89 GLY A O 1
ATOM 682 N N . THR A 1 90 ? 3.611 -0.401 -5.646 1.00 83.12 90 THR A N 1
ATOM 683 C CA . THR A 1 90 ? 3.781 0.124 -7.011 1.00 83.12 90 THR A CA 1
ATOM 684 C C . THR A 1 90 ? 4.142 -1.031 -7.946 1.00 83.12 90 THR A C 1
ATOM 686 O O . THR A 1 90 ? 4.183 -2.166 -7.488 1.00 83.12 90 THR A O 1
ATOM 689 N N . VAL A 1 91 ? 4.427 -0.744 -9.220 1.00 70.81 91 VAL A N 1
ATOM 690 C CA . VAL A 1 91 ? 4.815 -1.737 -10.245 1.00 70.81 91 VAL A CA 1
ATOM 691 C C . VAL A 1 91 ? 5.944 -2.687 -9.807 1.00 70.81 91 VAL A C 1
ATOM 693 O O . VAL A 1 91 ? 5.961 -3.836 -10.228 1.00 70.81 91 VAL A O 1
ATOM 696 N N . ALA A 1 92 ? 6.839 -2.227 -8.929 1.00 69.12 92 ALA A N 1
ATOM 697 C CA . ALA A 1 92 ? 7.956 -2.994 -8.380 1.00 69.12 92 ALA A CA 1
ATOM 698 C C . ALA A 1 92 ? 7.544 -4.096 -7.403 1.00 69.12 92 ALA A C 1
ATOM 700 O O . ALA A 1 92 ? 8.300 -5.035 -7.166 1.00 69.12 92 ALA A O 1
ATOM 701 N N . ALA A 1 93 ? 6.397 -3.906 -6.747 1.00 78.19 93 ALA A N 1
ATOM 702 C CA . ALA A 1 93 ? 5.985 -4.740 -5.638 1.00 78.19 93 ALA A CA 1
ATOM 703 C C . ALA A 1 93 ? 5.416 -6.051 -6.175 1.00 78.19 93 ALA A C 1
ATOM 705 O O . ALA A 1 93 ? 4.488 -6.078 -6.982 1.00 78.19 93 ALA A O 1
ATOM 706 N N . THR A 1 94 ? 5.971 -7.147 -5.686 1.00 81.44 94 THR A N 1
ATOM 707 C CA . THR A 1 94 ? 5.558 -8.505 -6.019 1.00 81.44 94 THR A CA 1
ATOM 708 C C . THR A 1 94 ? 4.440 -8.972 -5.089 1.00 81.44 94 THR A C 1
ATOM 710 O O . THR A 1 94 ? 4.330 -8.544 -3.937 1.00 81.44 94 THR A O 1
ATOM 713 N N . THR A 1 95 ? 3.642 -9.931 -5.556 1.00 82.25 95 THR A N 1
ATOM 714 C CA . THR A 1 95 ? 2.637 -10.641 -4.743 1.00 82.25 95 THR A CA 1
ATOM 715 C C . THR A 1 95 ? 3.240 -11.180 -3.439 1.00 82.25 95 THR A C 1
ATOM 717 O O . THR A 1 95 ? 2.662 -11.012 -2.367 1.00 82.25 95 THR A O 1
ATOM 720 N N . ILE A 1 96 ? 4.457 -11.733 -3.507 1.00 85.38 96 ILE A N 1
ATOM 721 C CA . ILE A 1 96 ? 5.183 -12.278 -2.349 1.00 85.38 96 ILE A CA 1
ATOM 722 C C . ILE A 1 96 ? 5.482 -11.193 -1.306 1.00 85.38 96 ILE A C 1
ATOM 724 O O . ILE A 1 96 ? 5.363 -11.446 -0.106 1.00 85.38 96 ILE A O 1
ATOM 728 N N . GLU A 1 97 ? 5.868 -9.987 -1.726 1.00 87.00 97 GLU A N 1
ATOM 729 C CA . GLU A 1 97 ? 6.139 -8.885 -0.798 1.00 87.00 97 GLU A CA 1
ATOM 730 C C . GLU A 1 97 ? 4.869 -8.419 -0.088 1.00 87.00 97 GLU A C 1
ATOM 732 O O . GLU A 1 97 ? 4.897 -8.209 1.127 1.00 87.00 97 GLU A O 1
ATOM 737 N N . PHE A 1 98 ? 3.748 -8.322 -0.808 1.00 88.50 98 PHE A N 1
ATOM 738 C CA . PHE A 1 98 ? 2.455 -8.002 -0.205 1.00 88.50 98 PHE A CA 1
ATOM 739 C C . PHE A 1 98 ? 2.037 -9.039 0.836 1.00 88.50 98 PHE A C 1
ATOM 741 O O . PHE A 1 98 ? 1.710 -8.659 1.960 1.00 88.50 98 PHE A O 1
ATOM 748 N N . GLU A 1 99 ? 2.084 -10.330 0.499 1.00 89.56 99 GLU A N 1
ATOM 749 C CA . GLU A 1 99 ? 1.731 -11.407 1.434 1.00 89.56 99 GLU A CA 1
ATOM 750 C C . GLU A 1 99 ? 2.654 -11.418 2.654 1.00 89.56 99 GLU A C 1
ATOM 752 O O . GLU A 1 99 ? 2.192 -11.501 3.791 1.00 89.56 99 GLU A O 1
ATOM 757 N N . THR A 1 100 ? 3.960 -11.246 2.441 1.00 91.50 100 THR A N 1
ATOM 758 C CA . THR A 1 100 ? 4.937 -11.209 3.534 1.00 91.50 100 THR A CA 1
ATOM 759 C C . THR A 1 100 ? 4.650 -10.055 4.494 1.00 91.50 100 THR A C 1
ATOM 761 O O . THR A 1 100 ? 4.602 -10.252 5.711 1.00 91.50 100 THR A O 1
ATOM 764 N N . VAL A 1 101 ? 4.432 -8.845 3.970 1.00 92.00 101 VAL A N 1
ATOM 765 C CA . VAL A 1 101 ? 4.127 -7.670 4.795 1.00 92.00 101 VAL A CA 1
ATOM 766 C C . VAL A 1 101 ? 2.779 -7.837 5.501 1.00 92.00 101 VAL A C 1
ATOM 768 O O . VAL A 1 101 ? 2.690 -7.579 6.704 1.00 92.00 101 VAL A O 1
ATOM 771 N N . ALA A 1 102 ? 1.755 -8.322 4.799 1.00 92.00 102 ALA A N 1
ATOM 772 C CA . ALA A 1 102 ? 0.436 -8.577 5.364 1.00 92.00 102 ALA A CA 1
ATOM 773 C C . ALA A 1 102 ? 0.491 -9.593 6.518 1.00 92.00 102 ALA A C 1
ATOM 775 O O . ALA A 1 102 ? 0.018 -9.303 7.619 1.00 92.00 102 ALA A O 1
ATOM 776 N N . GLY A 1 103 ? 1.153 -10.736 6.323 1.00 92.44 103 GLY A N 1
ATOM 777 C CA . GLY A 1 103 ? 1.330 -11.751 7.362 1.00 92.44 103 GLY A CA 1
ATOM 778 C C . GLY A 1 103 ? 2.056 -11.209 8.599 1.00 92.44 103 GLY A C 1
ATOM 779 O O . GLY A 1 103 ? 1.630 -11.447 9.735 1.00 92.44 103 GLY A O 1
ATOM 780 N N . ILE A 1 104 ? 3.104 -10.397 8.404 1.00 92.81 104 ILE A N 1
ATOM 781 C CA . ILE A 1 104 ? 3.815 -9.733 9.508 1.00 92.81 104 ILE A CA 1
ATOM 782 C C . ILE A 1 104 ? 2.870 -8.814 10.287 1.00 92.81 104 ILE A C 1
ATOM 784 O O . ILE A 1 104 ? 2.827 -8.878 11.517 1.00 92.81 104 ILE A O 1
ATOM 788 N N . LEU A 1 105 ? 2.098 -7.971 9.608 1.00 93.06 105 LEU A N 1
ATOM 789 C CA . LEU A 1 105 ? 1.186 -7.025 10.253 1.00 93.06 105 LEU A CA 1
ATOM 790 C C . LEU A 1 105 ? 0.027 -7.729 10.964 1.00 93.06 105 LEU A C 1
ATOM 792 O O . LEU A 1 105 ? -0.308 -7.363 12.094 1.00 93.06 105 LEU A O 1
ATOM 796 N N . ARG A 1 106 ? -0.522 -8.793 10.367 1.00 93.00 106 ARG A N 1
ATOM 797 C CA . ARG A 1 106 ? -1.544 -9.634 11.001 1.00 93.00 106 ARG A CA 1
ATOM 798 C C . ARG A 1 106 ? -1.008 -10.265 12.284 1.00 93.00 106 ARG A C 1
ATOM 800 O O . ARG A 1 106 ? -1.653 -10.172 13.324 1.00 93.00 106 ARG A O 1
ATOM 807 N N . SER A 1 107 ? 0.212 -10.810 12.254 1.00 92.06 107 SER A N 1
ATOM 808 C CA . SER A 1 107 ? 0.861 -11.385 13.447 1.00 92.06 107 SER A CA 1
ATOM 809 C C . SER A 1 107 ? 1.092 -10.360 14.570 1.00 92.06 107 SER A C 1
ATOM 811 O O . SER A 1 107 ? 1.212 -10.723 15.739 1.00 92.06 107 SER A O 1
ATOM 813 N N . ARG A 1 108 ? 1.109 -9.065 14.230 1.00 91.62 108 ARG A N 1
ATOM 814 C CA . ARG A 1 108 ? 1.245 -7.933 15.161 1.00 91.62 108 ARG A CA 1
ATOM 815 C C . ARG A 1 108 ? -0.094 -7.360 15.626 1.00 91.62 108 ARG A C 1
ATOM 817 O O . ARG A 1 108 ? -0.107 -6.365 16.354 1.00 91.62 108 ARG A O 1
ATOM 824 N N . GLY A 1 109 ? -1.197 -7.991 15.235 1.00 91.94 109 GLY A N 1
ATOM 825 C CA . GLY A 1 109 ? -2.541 -7.651 15.677 1.00 91.94 109 GLY A CA 1
ATOM 826 C C . GLY A 1 109 ? -3.266 -6.638 14.799 1.00 91.94 109 GLY A C 1
ATOM 827 O O . GLY A 1 109 ? -4.184 -6.004 15.307 1.00 91.94 109 GLY A O 1
ATOM 828 N N . ALA A 1 110 ? -2.879 -6.455 13.531 1.00 93.31 110 ALA A N 1
ATOM 829 C CA . ALA A 1 110 ? -3.698 -5.682 12.595 1.00 93.31 110 ALA A CA 1
ATOM 830 C C . ALA A 1 110 ? -5.117 -6.278 12.507 1.00 93.31 110 ALA A C 1
ATOM 832 O O . ALA A 1 110 ? -5.275 -7.493 12.347 1.00 93.31 110 ALA A O 1
ATOM 833 N N . SER A 1 111 ? -6.141 -5.432 12.638 1.00 91.38 111 SER A N 1
ATOM 834 C CA . SER A 1 111 ? -7.553 -5.842 12.633 1.00 91.38 111 SER A CA 1
ATOM 835 C C . SER A 1 111 ? -8.112 -6.034 11.225 1.00 91.38 111 SER A C 1
ATOM 837 O O . SER A 1 111 ? -9.008 -6.851 11.044 1.00 91.38 111 SER A O 1
ATOM 839 N N . GLY A 1 112 ? -7.549 -5.331 10.242 1.00 89.94 112 GLY A N 1
ATOM 840 C CA . GLY A 1 112 ? -7.890 -5.439 8.826 1.00 89.94 112 GLY A CA 1
ATOM 841 C C . GLY A 1 112 ? -6.697 -5.039 7.963 1.00 89.94 112 GLY A C 1
ATOM 842 O O . GLY A 1 112 ? -5.913 -4.169 8.354 1.00 89.94 112 GLY A O 1
ATOM 843 N N . ILE A 1 113 ? -6.525 -5.708 6.827 1.00 91.88 113 ILE A N 1
ATOM 844 C CA . ILE A 1 113 ? -5.431 -5.468 5.886 1.00 91.88 113 ILE A CA 1
ATOM 845 C C . ILE A 1 113 ? -6.013 -5.218 4.500 1.00 91.88 113 ILE A C 1
ATOM 847 O O . ILE A 1 113 ? -6.459 -6.134 3.811 1.00 91.88 113 ILE A O 1
ATOM 851 N N . TYR A 1 114 ? -5.944 -3.966 4.075 1.00 92.38 114 TYR A N 1
ATOM 852 C CA . TYR A 1 114 ? -6.304 -3.510 2.742 1.00 92.38 114 TYR A CA 1
ATOM 853 C C . TYR A 1 114 ? -5.035 -3.297 1.920 1.00 92.38 114 TYR A C 1
ATOM 855 O O . TYR A 1 114 ? -3.977 -2.999 2.472 1.00 92.38 114 TYR A O 1
ATOM 863 N N . ALA A 1 115 ? -5.117 -3.418 0.602 1.00 89.75 115 ALA A N 1
ATOM 864 C CA . ALA A 1 115 ? -3.996 -3.174 -0.291 1.00 89.75 115 ALA A CA 1
ATOM 865 C C . ALA A 1 115 ? -4.408 -2.313 -1.481 1.00 89.75 115 ALA A C 1
ATOM 867 O O . ALA A 1 115 ? -5.518 -2.419 -1.996 1.00 89.75 115 ALA A O 1
ATOM 868 N N . CYS A 1 116 ? -3.480 -1.474 -1.924 1.00 88.94 116 CYS A N 1
ATOM 869 C CA . CYS A 1 116 ? -3.620 -0.607 -3.076 1.00 88.94 116 CYS A CA 1
ATOM 870 C C . CYS A 1 116 ? -2.333 -0.640 -3.912 1.00 88.94 116 CYS A C 1
ATOM 872 O O . CYS A 1 116 ? -1.247 -0.438 -3.362 1.00 88.94 116 CYS A O 1
ATOM 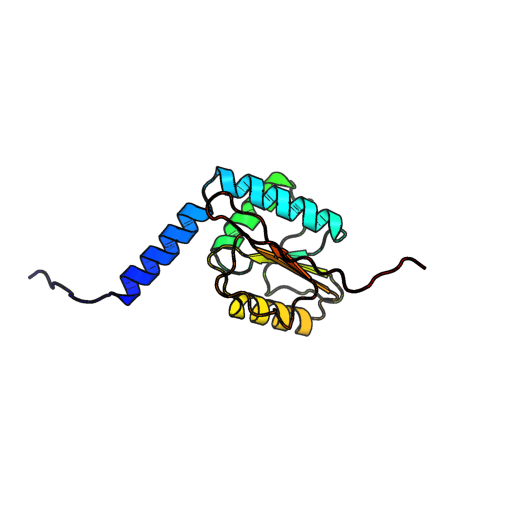874 N N . ALA A 1 117 ? -2.429 -0.885 -5.222 1.00 84.25 117 ALA A N 1
ATOM 875 C CA . ALA A 1 117 ? -1.252 -0.984 -6.092 1.00 84.25 117 ALA A CA 1
ATOM 876 C C . ALA A 1 117 ? -1.464 -0.394 -7.495 1.00 84.25 117 ALA A C 1
ATOM 878 O O . ALA A 1 117 ? -2.535 -0.535 -8.074 1.00 84.25 117 ALA A O 1
ATOM 879 N N . LEU A 1 118 ? -0.427 0.238 -8.065 1.00 77.12 118 LEU A N 1
ATOM 880 C CA . LEU A 1 118 ? -0.446 0.808 -9.431 1.00 77.12 118 LEU A CA 1
ATOM 881 C C . LEU A 1 118 ? -0.373 -0.257 -10.542 1.00 77.12 118 LEU A C 1
ATOM 883 O O . LEU A 1 118 ? -0.819 -0.032 -11.663 1.00 77.12 118 LEU A O 1
ATOM 887 N N . HIS A 1 119 ? 0.229 -1.398 -10.233 1.00 71.44 119 HIS A N 1
ATOM 888 C CA . HIS A 1 119 ? 0.342 -2.591 -11.064 1.00 71.44 119 HIS A CA 1
ATOM 889 C C . HIS A 1 119 ? 1.027 -3.642 -10.189 1.00 71.44 119 HIS A C 1
ATOM 891 O O . HIS A 1 119 ? 1.920 -3.278 -9.428 1.00 71.44 119 HIS A O 1
ATOM 897 N N . VAL A 1 120 ? 0.634 -4.907 -10.278 1.00 60.00 120 VAL A N 1
ATOM 898 C CA . VAL A 1 120 ? 1.345 -6.009 -9.619 1.00 60.00 120 VAL A CA 1
ATOM 899 C C . VAL A 1 120 ? 1.509 -7.089 -10.671 1.00 60.00 120 VAL A C 1
ATOM 901 O O . VAL A 1 120 ? 0.511 -7.606 -11.181 1.00 60.00 120 VAL A O 1
ATOM 904 N N . ASP A 1 121 ? 2.754 -7.391 -11.031 1.00 52.75 121 ASP A N 1
ATOM 905 C CA . ASP A 1 121 ? 3.042 -8.502 -11.931 1.00 52.75 121 ASP A CA 1
ATOM 906 C C . ASP A 1 121 ? 2.579 -9.805 -11.270 1.00 52.75 121 ASP A C 1
ATOM 908 O O . ASP A 1 121 ? 2.893 -10.077 -10.111 1.00 52.75 121 ASP A O 1
ATOM 912 N N . THR A 1 122 ? 1.834 -10.629 -12.015 1.00 56.81 122 THR A N 1
ATOM 913 C CA . THR A 1 122 ? 1.258 -11.906 -11.544 1.00 56.81 122 THR A CA 1
ATOM 914 C C . THR A 1 122 ? 0.379 -11.771 -10.293 1.00 56.81 122 THR A C 1
ATOM 916 O O . THR A 1 122 ? 0.762 -12.140 -9.184 1.00 56.81 122 THR A O 1
ATOM 919 N N . LEU A 1 123 ? -0.849 -11.282 -10.491 1.00 55.44 123 LEU A N 1
ATOM 920 C CA . LEU A 1 123 ? -1.914 -11.301 -9.485 1.00 55.44 123 LEU A CA 1
ATOM 921 C C . LEU A 1 123 ? -2.444 -12.724 -9.272 1.00 55.44 123 LEU A C 1
ATOM 923 O O . LEU A 1 123 ? -3.512 -13.090 -9.763 1.00 55.44 123 LEU A O 1
ATOM 927 N N . ASP A 1 124 ? -1.698 -13.524 -8.519 1.00 64.62 124 ASP A N 1
ATOM 928 C CA . ASP A 1 124 ? -2.326 -14.595 -7.757 1.00 64.62 124 ASP A CA 1
ATOM 929 C C . ASP A 1 124 ? -3.175 -13.970 -6.633 1.00 64.62 124 ASP A C 1
ATOM 931 O O . ASP A 1 124 ? -2.854 -12.883 -6.138 1.00 64.62 124 ASP A O 1
ATOM 935 N N . PRO A 1 125 ? -4.290 -14.603 -6.230 1.00 69.19 125 PRO A N 1
ATOM 936 C CA . PRO A 1 125 ? -5.105 -14.102 -5.131 1.00 69.19 125 PRO A CA 1
ATOM 937 C C . PRO A 1 125 ? -4.273 -14.031 -3.842 1.00 69.19 125 PRO A C 1
ATOM 939 O O . PRO A 1 125 ? -3.853 -15.064 -3.318 1.00 69.19 125 PRO A O 1
ATOM 942 N N . LEU A 1 126 ? -4.063 -12.807 -3.343 1.00 79.06 126 LEU A N 1
ATOM 943 C CA . LEU A 1 126 ? -3.325 -12.528 -2.109 1.00 79.06 126 LEU A CA 1
ATOM 944 C C . LEU A 1 126 ? -4.043 -13.162 -0.916 1.00 79.06 126 LEU A C 1
ATOM 946 O O . LEU A 1 126 ? -5.199 -12.840 -0.643 1.00 79.06 126 LEU A O 1
ATOM 950 N N . ARG A 1 127 ? -3.365 -14.054 -0.190 1.00 80.62 127 ARG A N 1
ATOM 951 C CA . ARG A 1 127 ? -3.996 -14.828 0.897 1.00 80.62 127 ARG A CA 1
ATOM 952 C C . ARG A 1 127 ? -4.240 -14.028 2.173 1.00 80.62 127 ARG A C 1
ATOM 954 O O . ARG A 1 127 ? -5.211 -14.289 2.876 1.00 80.62 127 ARG A O 1
ATOM 961 N N . ASP A 1 128 ? -3.360 -13.076 2.462 1.00 82.06 128 ASP A N 1
ATOM 962 C CA . ASP A 1 128 ? -3.339 -12.335 3.730 1.00 82.06 128 ASP A CA 1
ATOM 963 C C . ASP A 1 128 ? -3.907 -10.910 3.619 1.00 82.06 128 ASP A C 1
ATOM 965 O O . ASP A 1 128 ? -3.849 -10.138 4.577 1.00 82.06 128 ASP A O 1
ATOM 969 N N . VAL A 1 129 ? -4.478 -10.567 2.462 1.00 81.56 129 VAL A N 1
ATOM 970 C CA . VAL A 1 129 ? -5.089 -9.264 2.181 1.00 81.56 129 VAL A CA 1
ATOM 971 C C . VAL A 1 129 ? -6.606 -9.419 2.109 1.00 81.56 129 VAL A C 1
ATOM 973 O O . VAL A 1 129 ? -7.119 -10.213 1.325 1.00 81.56 129 VAL A O 1
ATOM 976 N N . ASP A 1 130 ? -7.325 -8.635 2.912 1.00 84.50 130 ASP A N 1
ATOM 977 C CA . ASP A 1 130 ? -8.788 -8.676 3.005 1.00 84.50 130 ASP A CA 1
ATOM 978 C C . ASP A 1 130 ? -9.450 -8.007 1.790 1.00 84.50 130 ASP A C 1
ATOM 980 O O . ASP A 1 130 ? -10.516 -8.419 1.332 1.00 84.50 130 ASP A O 1
ATOM 984 N N . THR A 1 131 ? -8.836 -6.953 1.247 1.00 84.12 131 THR A N 1
ATOM 985 C CA . THR A 1 131 ? -9.293 -6.289 0.017 1.00 84.12 131 THR A CA 1
ATOM 986 C C . THR A 1 131 ? -8.112 -5.713 -0.746 1.00 84.12 131 THR A C 1
ATOM 988 O O . THR A 1 131 ? -7.262 -5.046 -0.161 1.00 84.12 131 THR A O 1
ATOM 991 N N . LEU A 1 132 ? -8.079 -5.945 -2.058 1.00 83.38 132 LEU A N 1
ATOM 992 C CA . LEU A 1 132 ? -7.078 -5.400 -2.968 1.00 83.38 132 LEU A CA 1
ATOM 993 C C . LEU A 1 132 ? -7.750 -4.474 -3.984 1.00 83.38 132 LEU A C 1
ATOM 995 O O . LEU A 1 132 ? -8.648 -4.894 -4.707 1.00 83.38 132 LEU A O 1
ATOM 999 N N . GLU A 1 133 ? -7.265 -3.240 -4.061 1.00 82.81 133 GLU A N 1
ATOM 1000 C CA . GLU A 1 133 ? -7.654 -2.239 -5.050 1.00 82.81 133 GLU A CA 1
ATOM 1001 C C . GLU A 1 133 ? -6.484 -1.966 -6.001 1.00 82.81 133 GLU A C 1
ATOM 1003 O O . GLU A 1 133 ? -5.348 -1.730 -5.583 1.00 82.81 133 GLU A O 1
ATOM 1008 N N . LEU A 1 134 ? -6.756 -1.974 -7.303 1.00 81.19 134 LEU A N 1
ATOM 1009 C CA . LEU A 1 134 ? -5.761 -1.630 -8.317 1.00 81.19 134 LEU A CA 1
ATOM 1010 C C . LEU A 1 134 ? -6.014 -0.206 -8.810 1.00 81.19 134 LEU A C 1
ATOM 1012 O O . LEU A 1 134 ? -7.134 0.156 -9.172 1.00 81.19 134 LEU A O 1
ATOM 1016 N N . ILE A 1 135 ? -4.968 0.616 -8.818 1.00 78.00 135 ILE A N 1
ATOM 1017 C CA . ILE A 1 135 ? -5.001 1.953 -9.402 1.00 78.00 135 ILE A CA 1
ATOM 1018 C C . ILE A 1 135 ? -4.721 1.807 -10.892 1.00 78.00 135 ILE A C 1
ATOM 1020 O O . ILE A 1 135 ? -3.613 1.443 -11.279 1.00 78.00 135 ILE A O 1
ATOM 1024 N N . ASP A 1 136 ? -5.700 2.154 -11.726 1.00 67.31 136 ASP A N 1
ATOM 1025 C CA . ASP A 1 136 ? -5.511 2.197 -13.174 1.00 67.31 136 ASP A CA 1
ATOM 1026 C C . ASP A 1 136 ? -4.356 3.146 -13.542 1.00 67.31 136 ASP A C 1
ATOM 1028 O O . ASP A 1 136 ? -4.405 4.361 -13.311 1.00 67.31 136 ASP A O 1
ATOM 1032 N N . SER A 1 137 ? -3.306 2.586 -14.143 1.00 55.41 137 SER A N 1
ATOM 1033 C CA . SER A 1 137 ? -2.225 3.354 -14.755 1.00 55.41 137 SER A CA 1
ATOM 1034 C C . SER A 1 137 ? -2.580 3.670 -16.212 1.00 55.41 137 SER A C 1
ATOM 1036 O O . SER A 1 137 ? -2.952 2.767 -16.957 1.00 55.41 137 SER A O 1
ATOM 1038 N N . PRO A 1 138 ? -2.409 4.917 -16.692 1.00 50.09 138 PRO A N 1
ATOM 1039 C CA . PRO A 1 138 ? -2.631 5.259 -18.097 1.00 50.09 138 PRO A CA 1
ATOM 1040 C C . PRO A 1 138 ? -1.558 4.656 -19.016 1.00 50.09 138 PRO A C 1
ATOM 1042 O O . PRO A 1 138 ? -1.675 4.766 -20.233 1.00 50.09 138 PRO A O 1
ATOM 1045 N N . ILE A 1 139 ? -0.496 4.067 -18.450 1.00 48.97 139 ILE A N 1
ATOM 1046 C CA . ILE A 1 139 ? 0.658 3.590 -19.211 1.00 48.97 139 ILE A CA 1
ATOM 1047 C C . ILE A 1 139 ? 0.399 2.185 -19.782 1.00 48.97 139 ILE A C 1
ATOM 1049 O O . ILE A 1 139 ? 0.895 1.915 -20.871 1.00 48.97 139 ILE A O 1
ATOM 1053 N N . HIS A 1 140 ? -0.449 1.337 -19.177 1.00 36.78 140 HIS A N 1
ATOM 1054 C CA . HIS A 1 140 ? -0.815 0.010 -19.709 1.00 36.78 140 HIS A CA 1
ATOM 1055 C C . HIS A 1 140 ? -2.320 -0.294 -19.548 1.00 36.78 140 HIS A C 1
ATOM 1057 O O . HIS A 1 140 ? -2.891 -0.167 -18.470 1.00 36.78 140 HIS A O 1
ATOM 1063 N N . ASN A 1 141 ? -2.966 -0.697 -20.649 1.00 29.77 141 ASN A N 1
ATOM 1064 C CA . ASN A 1 141 ? -4.394 -1.027 -20.734 1.00 29.77 141 ASN A CA 1
ATOM 1065 C C . ASN A 1 141 ? -4.767 -2.333 -19.988 1.00 29.77 141 ASN A C 1
ATOM 1067 O O . ASN A 1 141 ? -4.204 -3.374 -20.315 1.00 29.77 141 ASN A O 1
ATOM 1071 N N . ARG A 1 142 ? -5.849 -2.268 -19.176 1.00 29.73 142 ARG A N 1
ATOM 1072 C CA . ARG A 1 142 ? -6.706 -3.352 -18.596 1.00 29.73 142 ARG A CA 1
ATOM 1073 C C . ARG A 1 142 ? -6.030 -4.280 -17.554 1.00 29.73 142 ARG A C 1
ATOM 1075 O O . ARG A 1 142 ? -4.981 -4.830 -17.835 1.00 29.73 142 ARG A O 1
ATOM 1082 N N . LEU A 1 143 ? -6.606 -4.596 -16.379 1.00 29.95 143 LEU A N 1
ATOM 1083 C CA . LEU A 1 143 ? -8.026 -4.794 -16.021 1.00 29.95 143 LEU A CA 1
ATOM 1084 C C . LEU A 1 143 ? -8.270 -4.762 -14.482 1.00 29.95 143 LEU A C 1
ATOM 1086 O O . LEU A 1 143 ? -7.383 -5.081 -13.698 1.00 29.95 143 LEU A O 1
ATOM 1090 N N . THR A 1 144 ? -9.511 -4.441 -14.094 1.00 40.38 144 THR A N 1
ATOM 1091 C CA . THR A 1 144 ? -10.101 -4.321 -12.740 1.00 40.38 144 THR A CA 1
ATOM 1092 C C . THR A 1 144 ? -10.373 -5.664 -12.041 1.00 40.38 144 THR A C 1
ATOM 1094 O O . THR A 1 144 ? -10.895 -6.569 -12.689 1.00 40.38 144 THR A O 1
ATOM 1097 N N . VAL A 1 145 ? -10.219 -5.752 -10.710 1.00 33.22 145 VAL A N 1
ATOM 1098 C CA . VAL A 1 145 ? -11.050 -6.651 -9.878 1.00 33.22 145 VAL A CA 1
ATOM 1099 C C . VAL A 1 145 ? -11.451 -5.961 -8.573 1.00 33.22 145 VAL A C 1
ATOM 1101 O O . VAL A 1 145 ? -10.609 -5.587 -7.771 1.00 33.22 145 VAL A O 1
ATOM 1104 N N . VAL A 1 146 ? -12.766 -5.860 -8.382 1.00 46.69 146 VAL A N 1
ATOM 1105 C CA . VAL A 1 146 ? -13.461 -5.607 -7.117 1.00 46.69 146 VAL A CA 1
ATOM 1106 C C . VAL A 1 146 ? -14.277 -6.873 -6.853 1.00 46.69 146 VAL A C 1
ATOM 1108 O O . VAL A 1 146 ? -15.064 -7.248 -7.724 1.00 46.69 146 VAL A O 1
ATOM 1111 N N . ASP A 1 147 ? -14.167 -7.517 -5.688 1.00 33.38 147 ASP A N 1
ATOM 1112 C CA . ASP A 1 147 ? -15.281 -8.352 -5.212 1.00 33.38 147 ASP A CA 1
ATOM 1113 C C . ASP A 1 147 ? -15.590 -8.115 -3.729 1.00 33.38 147 ASP A C 1
ATOM 1115 O O . ASP A 1 147 ? -14.927 -8.597 -2.812 1.00 33.38 147 ASP A O 1
ATOM 1119 N N . ARG A 1 148 ? -16.680 -7.362 -3.549 1.00 49.16 148 ARG A N 1
ATOM 1120 C CA . ARG A 1 148 ? -17.449 -7.152 -2.326 1.00 49.16 148 ARG A CA 1
ATOM 1121 C C . ARG A 1 148 ? -18.158 -8.443 -1.901 1.00 49.16 148 ARG A C 1
ATOM 1123 O O . ARG A 1 148 ? -19.386 -8.541 -2.010 1.00 49.16 148 ARG A O 1
ATOM 1130 N N . ARG A 1 149 ? -17.458 -9.403 -1.302 1.00 34.97 149 ARG A N 1
ATOM 1131 C CA . ARG A 1 149 ? -18.160 -10.498 -0.608 1.00 34.97 149 ARG A CA 1
ATOM 1132 C C . ARG A 1 149 ? -18.482 -10.151 0.838 1.00 34.97 149 ARG A C 1
ATOM 1134 O O . ARG A 1 149 ? -17.939 -10.717 1.772 1.00 34.97 149 ARG A O 1
ATOM 1141 N N . GLY A 1 150 ? -19.493 -9.287 0.960 1.00 36.59 150 GLY A N 1
ATOM 1142 C CA . GLY A 1 150 ? -20.557 -9.485 1.942 1.00 36.59 150 GLY A CA 1
ATOM 1143 C C . GLY A 1 150 ? -20.542 -8.603 3.186 1.00 36.59 150 GLY A C 1
ATOM 1144 O O . GLY A 1 150 ? -20.367 -9.118 4.280 1.00 36.59 150 GLY A O 1
ATOM 1145 N N . MET A 1 151 ? -20.906 -7.324 3.064 1.00 31.98 151 MET A N 1
ATOM 1146 C CA . MET A 1 151 ? -21.560 -6.626 4.179 1.00 31.98 151 MET A CA 1
ATOM 1147 C C . MET A 1 151 ? -22.860 -5.984 3.707 1.00 31.98 151 MET A C 1
ATOM 1149 O O . MET A 1 151 ? -22.890 -4.941 3.057 1.00 31.98 151 MET A O 1
ATOM 1153 N N . ARG A 1 152 ? -23.953 -6.688 4.013 1.00 28.78 152 ARG A N 1
ATOM 1154 C CA . ARG A 1 152 ? -25.289 -6.104 4.099 1.00 28.78 152 ARG A CA 1
ATOM 1155 C C . ARG A 1 152 ? -25.321 -5.160 5.306 1.00 28.78 152 ARG A C 1
ATOM 1157 O O . ARG A 1 152 ? -24.776 -5.530 6.343 1.00 28.78 152 ARG A O 1
ATOM 1164 N N . PRO A 1 153 ? -26.012 -4.016 5.219 1.00 40.59 153 PRO A N 1
ATOM 1165 C CA . PRO A 1 153 ? -26.471 -3.314 6.402 1.00 40.59 153 PRO A CA 1
ATOM 1166 C C . PRO A 1 153 ? -27.754 -3.993 6.899 1.00 40.59 153 PRO A C 1
ATOM 1168 O O . PRO A 1 153 ? -28.754 -3.970 6.186 1.00 40.59 153 PRO A O 1
ATOM 1171 N N . THR A 1 154 ? -27.692 -4.628 8.070 1.00 41.31 154 THR A N 1
ATOM 1172 C CA . THR A 1 154 ? -28.737 -4.730 9.117 1.00 41.31 154 THR A CA 1
ATOM 1173 C C . THR A 1 154 ? -28.228 -5.634 10.222 1.00 41.31 154 THR A C 1
ATOM 1175 O O . THR A 1 154 ? -27.923 -6.804 9.889 1.00 41.31 154 THR A O 1
#

Foldseek 3Di:
DDPDDPDDPVVVVVVVLVVVLCVLCPPVNLLVLLVVVVVVCVVVVQFEEEEQDPSRVSSVVNNCVVVVNPHHYDYLPDQAAATAYEYEYEQSGELVSLLVSLVSNVVSHHPAAEYEYQDYPDDDPRPSHPYYFYDDDPVDDDDDDDDDPDDDDD

Secondary structure (DSSP, 8-state):
--------HHHHHHHHHHHHHHHHT-HHHHHHHHHHHHHHHHHTTSPEEEE-SHHHHHHHHHHHHHHTT-S-B--TTS--TT-EEEEEE-TT--HHHHHHHHHHHHHTT-SEEEEEES--SS----SS-SEEEE---TTS--------------

Radius of gyration: 17.18 Å; chains: 1; bounding box: 73×33×38 Å